Protein AF-A0A9D1HVP9-F1 (afdb_monomer)

Sequence (138 aa):
MEVKKRRNKMRQKGFTLLELLAVIVILAIVALITVPLIMNTIEDAKEGAYEESVRGAIATASMDAARSKFQYENYVVKDGGVYRDDTKIDMKGGISGTGIIVIRKEEGVKVSIQNGEICAYKDFKDEHVTYEKRTCPE

InterPro domains:
  IPR012902 Prokaryotic N-terminal methylation site [PF07963] (10-34)
  IPR012902 Prokaryotic N-terminal methylation site [PS00409] (13-33)
  IPR012902 Prokaryotic N-terminal methylation site [TIGR02532] (12-34)
  IPR045584 Pilin-like [SSF54523] (15-87)

Organism: NCBI:txid2840820

Secondary structure (DSSP, 8-state):
-------------PPPHHHHHHHHHHHHHHHHHHHHHHHHHHHHHHHHHHHHHHHHHHHHHHHHHHHH--SEEEEEEETTEEEETTEEPP-SS---SEEEEEEETTTEEEEEEEETTEEEEE-TT-SS-EEESSPPP-

Radius of gyration: 29.54 Å; Cα contacts (8 Å, |Δi|>4): 187; chains: 1; bounding box: 47×34×106 Å

Solvent-accessible surface area (backbone atoms only — not comparable to full-atom values): 7968 Å² total; per-resid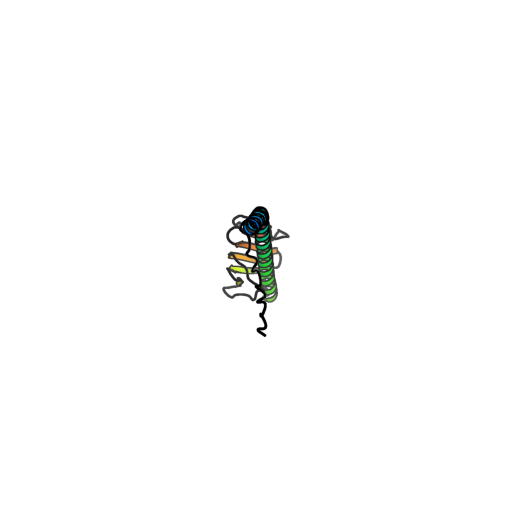ue (Å²): 139,86,85,82,80,82,79,83,76,81,79,81,81,75,87,54,72,65,62,56,50,55,51,53,54,54,52,50,59,51,50,68,60,47,52,63,54,50,53,51,54,49,49,57,51,51,52,53,51,50,54,50,25,51,51,40,49,51,49,38,52,51,58,52,45,67,70,69,72,56,61,65,48,69,32,42,36,37,70,61,38,42,24,47,94,88,42,75,52,87,55,85,74,57,34,75,33,41,36,42,39,39,42,29,77,88,55,43,55,30,38,36,36,35,44,95,54,39,12,39,36,24,49,51,87,47,95,59,76,44,77,42,86,42,82,61,81,134

Structure (mmCIF, N/CA/C/O backbone):
data_AF-A0A9D1HVP9-F1
#
_entry.id   AF-A0A9D1HVP9-F1
#
loop_
_atom_site.group_PDB
_atom_site.id
_atom_site.type_symbol
_atom_site.label_atom_id
_atom_site.label_alt_id
_atom_site.label_comp_id
_atom_site.label_asym_id
_atom_site.label_entity_id
_atom_site.label_seq_id
_atom_site.pdbx_PDB_ins_code
_atom_site.Cartn_x
_atom_site.Cartn_y
_atom_site.Cartn_z
_atom_site.occupancy
_atom_site.B_iso_or_equiv
_atom_site.auth_seq_id
_atom_site.auth_comp_id
_atom_site.auth_asym_id
_atom_site.auth_atom_id
_atom_site.pdbx_PDB_model_num
ATOM 1 N N . MET A 1 1 ? -11.348 -21.111 84.789 1.00 47.56 1 MET A N 1
ATOM 2 C CA . MET A 1 1 ? -11.237 -19.871 83.987 1.00 47.56 1 MET A CA 1
ATOM 3 C C . MET A 1 1 ? -11.250 -20.259 82.516 1.00 47.56 1 MET A C 1
ATOM 5 O O . MET A 1 1 ? -10.278 -20.841 82.058 1.00 47.56 1 MET A O 1
ATOM 9 N N . GLU A 1 2 ? -12.339 -20.000 81.791 1.00 54.09 2 GLU A N 1
ATOM 10 C CA . GLU A 1 2 ? -12.387 -20.205 80.335 1.00 54.09 2 GLU A CA 1
ATOM 11 C C . GLU A 1 2 ? -12.040 -18.904 79.606 1.00 54.09 2 GLU A C 1
ATOM 13 O O . GLU A 1 2 ? -12.699 -17.875 79.771 1.00 54.09 2 GLU A O 1
ATOM 18 N N . VAL A 1 3 ? -10.993 -18.950 78.783 1.00 67.81 3 VAL A N 1
ATOM 19 C CA . VAL A 1 3 ? -10.574 -17.828 77.939 1.00 67.81 3 VAL A CA 1
ATOM 20 C C . VAL A 1 3 ? -11.454 -17.800 76.687 1.00 67.81 3 VAL A C 1
ATOM 22 O O . VAL A 1 3 ? -11.304 -18.609 75.771 1.00 67.81 3 VAL A O 1
ATOM 25 N N . LYS A 1 4 ? -12.395 -16.851 76.633 1.00 65.56 4 LYS A N 1
ATOM 26 C CA . LYS A 1 4 ? -13.336 -16.676 75.516 1.00 65.56 4 LYS A CA 1
ATOM 27 C C . LYS A 1 4 ? -12.629 -16.017 74.317 1.00 65.56 4 LYS A C 1
ATOM 29 O O . LYS A 1 4 ? -12.483 -14.797 74.252 1.00 65.56 4 LYS A O 1
ATOM 34 N N . LYS A 1 5 ? -12.174 -16.829 73.355 1.00 71.38 5 LYS A N 1
ATOM 35 C CA . LYS A 1 5 ? -11.499 -16.389 72.117 1.00 71.38 5 LYS A CA 1
ATOM 36 C C . LYS A 1 5 ? -12.468 -15.605 71.215 1.00 71.38 5 LYS A C 1
ATOM 38 O O . LYS A 1 5 ? -13.392 -16.182 70.643 1.00 71.38 5 LYS A O 1
ATOM 43 N N . ARG A 1 6 ? -12.272 -14.287 71.064 1.00 69.06 6 ARG A N 1
ATOM 44 C CA . ARG A 1 6 ? -13.057 -13.458 70.127 1.00 69.06 6 ARG A CA 1
ATOM 45 C C . ARG A 1 6 ? -12.657 -13.790 68.683 1.00 69.06 6 ARG A C 1
ATOM 47 O O . ARG A 1 6 ? -11.543 -13.501 68.261 1.00 69.06 6 ARG A O 1
ATOM 54 N N . ARG A 1 7 ? -13.564 -14.402 67.916 1.00 69.31 7 ARG A N 1
ATOM 55 C CA . ARG A 1 7 ? -13.412 -14.595 66.463 1.00 69.31 7 ARG A CA 1
ATOM 56 C C . ARG A 1 7 ? -13.670 -13.256 65.768 1.00 69.31 7 ARG A C 1
ATOM 58 O O . ARG A 1 7 ? -14.804 -12.787 65.752 1.00 69.31 7 ARG A O 1
ATOM 65 N N . ASN A 1 8 ? -12.629 -12.646 65.203 1.00 67.69 8 ASN A N 1
ATOM 66 C CA . ASN A 1 8 ? -12.776 -11.448 64.383 1.00 67.69 8 ASN A CA 1
ATOM 67 C C . ASN A 1 8 ? -13.363 -11.861 63.022 1.00 67.69 8 ASN A C 1
ATOM 69 O O . ASN A 1 8 ? -12.684 -12.485 62.207 1.00 67.69 8 ASN A O 1
ATOM 73 N N . LYS A 1 9 ? -14.657 -11.610 62.806 1.00 69.19 9 LYS A N 1
ATOM 74 C CA . LYS A 1 9 ? -15.361 -11.960 61.566 1.00 69.19 9 LYS A CA 1
ATOM 75 C C . LYS A 1 9 ? -15.061 -10.871 60.534 1.00 69.19 9 LYS A C 1
ATOM 77 O O . LYS A 1 9 ? -15.624 -9.783 60.619 1.00 69.19 9 LYS A O 1
ATOM 82 N N . MET A 1 10 ? -14.157 -11.137 59.588 1.00 73.62 10 MET A N 1
ATOM 83 C CA . MET A 1 10 ? -13.918 -10.212 58.476 1.00 73.62 10 MET A CA 1
ATOM 84 C C . MET A 1 10 ? -15.214 -10.064 57.672 1.00 73.62 10 MET A C 1
ATOM 86 O O . MET A 1 10 ? -15.722 -11.039 57.117 1.00 73.62 10 MET A O 1
ATOM 90 N N . ARG A 1 11 ? -15.789 -8.857 57.654 1.00 74.19 11 ARG A N 1
ATOM 91 C CA . ARG A 1 11 ? -16.958 -8.545 56.825 1.00 74.19 11 ARG A CA 1
ATOM 92 C C . ARG A 1 11 ? -16.499 -8.525 55.372 1.00 74.19 11 ARG A C 1
ATOM 94 O O . ARG A 1 11 ? -15.772 -7.618 54.979 1.00 74.19 11 ARG A O 1
ATOM 101 N N . GLN A 1 12 ? -16.918 -9.510 54.588 1.00 74.62 12 GLN A N 1
ATOM 102 C CA . GLN A 1 12 ? -16.768 -9.443 53.140 1.00 74.62 12 GLN A CA 1
ATOM 103 C C . GLN A 1 12 ? -17.710 -8.349 52.626 1.00 74.62 12 GLN A C 1
ATOM 105 O O . GLN A 1 12 ? -18.923 -8.430 52.818 1.00 74.62 12 GLN A O 1
ATOM 110 N N . LYS A 1 13 ? -17.145 -7.280 52.060 1.00 78.19 13 LYS A N 1
ATOM 111 C CA . LYS A 1 13 ? -17.912 -6.268 51.332 1.00 78.19 13 LYS A CA 1
ATOM 112 C C . LYS A 1 13 ? -18.156 -6.825 49.929 1.00 78.19 13 LYS A C 1
ATOM 114 O O . LYS A 1 13 ? -17.195 -7.084 49.214 1.00 78.19 13 LYS A O 1
ATOM 119 N N . GLY A 1 14 ? -19.415 -7.078 49.587 1.00 77.56 14 GLY A N 1
ATOM 120 C CA . GLY A 1 14 ? -19.814 -7.437 48.226 1.00 77.56 14 GLY A CA 1
ATOM 121 C C . GLY A 1 14 ? -19.952 -6.189 47.356 1.00 77.56 14 GLY A C 1
ATOM 122 O O . GLY A 1 14 ? -20.261 -5.117 47.874 1.00 77.56 14 GLY A O 1
ATOM 123 N N . PHE A 1 15 ? -19.726 -6.346 46.052 1.00 81.94 15 PHE A N 1
ATOM 124 C CA . PHE A 1 15 ? -20.031 -5.326 45.046 1.00 81.94 15 PHE A CA 1
ATOM 125 C C . PHE A 1 15 ? -21.544 -5.089 44.988 1.00 81.94 15 PHE A C 1
ATOM 127 O O . PHE A 1 15 ? -22.321 -6.046 45.046 1.00 81.94 15 PHE A O 1
ATOM 134 N N . THR A 1 16 ? -21.973 -3.835 44.869 1.00 90.81 16 THR A N 1
ATOM 135 C CA . THR A 1 16 ? -23.395 -3.514 44.683 1.00 90.81 16 THR A CA 1
ATOM 136 C C . THR A 1 16 ? -23.756 -3.483 43.196 1.00 90.81 16 THR A C 1
ATOM 138 O O . THR A 1 16 ? -22.937 -3.132 42.347 1.00 90.81 16 THR A O 1
ATOM 141 N N . LEU A 1 17 ? -25.003 -3.826 42.855 1.00 90.31 17 LEU A N 1
ATOM 142 C CA . LEU A 1 17 ? -25.484 -3.748 41.467 1.00 90.31 17 LEU A CA 1
ATOM 143 C C . LEU A 1 17 ? -25.440 -2.315 40.919 1.00 90.31 17 LEU A C 1
ATOM 145 O O . LEU A 1 17 ? -25.211 -2.121 39.730 1.00 90.31 17 LEU A O 1
ATOM 149 N N . LEU A 1 18 ? -25.626 -1.318 41.788 1.00 91.00 18 LEU A N 1
ATOM 150 C CA . LEU A 1 18 ? -25.573 0.095 41.421 1.00 91.00 18 LEU A CA 1
ATOM 151 C C . LEU A 1 18 ? -24.170 0.511 40.960 1.00 91.00 18 LEU A C 1
ATOM 153 O O . LEU A 1 18 ? -24.042 1.211 39.960 1.00 91.00 18 LEU A O 1
ATOM 157 N N . GLU A 1 19 ? -23.126 0.057 41.657 1.00 90.19 19 GLU A N 1
ATOM 158 C CA . GLU A 1 19 ? -21.738 0.320 41.262 1.00 90.19 19 GLU A CA 1
ATOM 159 C C . GLU A 1 19 ? -21.423 -0.313 39.905 1.00 90.19 19 GLU A C 1
ATOM 161 O O . GLU A 1 19 ? -20.824 0.335 39.051 1.00 90.19 19 GLU A O 1
ATOM 166 N N . LEU A 1 20 ? -21.886 -1.544 39.666 1.00 91.62 20 LEU A N 1
ATOM 167 C CA . LEU A 1 20 ? -21.708 -2.203 38.371 1.00 91.62 20 LEU A CA 1
ATOM 168 C C . LEU A 1 20 ? -22.453 -1.458 37.250 1.00 91.62 20 LEU A C 1
ATOM 170 O O . LEU A 1 20 ? -21.902 -1.256 36.168 1.00 91.62 20 LEU A O 1
ATOM 174 N N . LEU A 1 21 ? -23.684 -1.015 37.522 1.00 94.19 21 LEU A N 1
ATOM 175 C CA . LEU A 1 21 ? -24.521 -0.286 36.570 1.00 94.19 21 LEU A CA 1
ATOM 176 C C . LEU A 1 21 ? -23.899 1.060 36.174 1.00 94.19 21 LEU A C 1
ATOM 178 O O . LEU A 1 21 ? -23.850 1.396 34.993 1.00 94.19 21 LEU A O 1
ATOM 182 N N . ALA A 1 22 ? -23.396 1.823 37.146 1.00 94.06 22 ALA A N 1
ATOM 183 C CA . ALA A 1 22 ? -22.758 3.108 36.877 1.00 94.06 22 ALA A CA 1
ATOM 184 C C . ALA A 1 22 ? -21.536 2.952 35.955 1.00 94.06 22 ALA A C 1
ATOM 186 O O . ALA A 1 22 ? -21.359 3.734 35.021 1.00 94.06 22 ALA A O 1
ATOM 187 N N . VAL A 1 23 ? -20.729 1.906 36.164 1.00 95.06 23 VAL A N 1
ATOM 188 C CA . VAL A 1 23 ? -19.543 1.632 35.339 1.00 95.06 23 VAL A CA 1
ATOM 189 C C . VAL A 1 23 ? -19.926 1.308 33.895 1.00 95.06 23 VAL A C 1
ATOM 191 O O . VAL A 1 23 ? -19.346 1.883 32.975 1.00 95.06 23 VAL A O 1
ATOM 194 N N . ILE A 1 24 ? -20.915 0.437 33.667 1.00 96.06 24 ILE A N 1
ATOM 195 C CA . ILE A 1 24 ? -21.303 0.071 32.294 1.00 96.06 24 ILE A CA 1
ATOM 196 C C . ILE A 1 24 ? -21.915 1.246 31.526 1.00 96.06 24 ILE A C 1
ATOM 198 O O . ILE A 1 24 ? -21.674 1.366 30.329 1.00 96.06 24 ILE A O 1
ATOM 202 N N . VAL A 1 25 ? -22.645 2.144 32.199 1.00 96.19 25 VAL A N 1
ATOM 203 C CA . VAL A 1 25 ? -23.195 3.357 31.570 1.00 96.19 25 VAL A CA 1
ATOM 204 C C . VAL A 1 25 ? -22.070 4.279 31.106 1.00 96.19 25 VAL A C 1
ATOM 206 O O . VAL A 1 25 ? -22.093 4.751 29.971 1.00 96.19 25 VAL A O 1
ATOM 209 N N . ILE A 1 26 ? -21.054 4.496 31.947 1.00 96.69 26 ILE A N 1
ATOM 210 C CA . ILE A 1 26 ? -19.896 5.320 31.581 1.00 96.69 26 ILE A CA 1
ATOM 211 C C . ILE A 1 26 ? -19.140 4.687 30.403 1.00 96.69 26 ILE A C 1
ATOM 213 O O . ILE A 1 26 ? -18.839 5.378 29.430 1.00 96.69 26 ILE A O 1
ATOM 217 N N . LEU A 1 27 ? -18.880 3.375 30.448 1.00 97.00 27 LEU A N 1
ATOM 218 C CA . LEU A 1 27 ? -18.203 2.664 29.357 1.00 97.00 27 LEU A CA 1
ATOM 219 C C . LEU A 1 27 ? -18.998 2.716 28.047 1.00 97.00 27 LEU A C 1
ATOM 221 O O . LEU A 1 27 ? -18.395 2.889 26.991 1.00 97.00 27 LEU A O 1
ATOM 225 N N . ALA A 1 28 ? -20.329 2.618 28.104 1.00 97.00 28 ALA A N 1
ATOM 226 C CA . ALA A 1 28 ? -21.185 2.712 26.925 1.00 97.00 28 ALA A CA 1
ATOM 227 C C . ALA A 1 28 ? -21.100 4.094 26.258 1.00 97.00 28 ALA A C 1
ATOM 229 O O . ALA A 1 28 ? -20.978 4.176 25.038 1.00 97.00 28 ALA A O 1
ATOM 230 N N . ILE A 1 29 ? -21.106 5.175 27.046 1.00 96.88 29 ILE A N 1
ATOM 231 C CA . ILE A 1 29 ? -20.978 6.546 26.525 1.00 96.88 29 ILE A CA 1
ATOM 232 C C . ILE A 1 29 ? -19.604 6.757 25.879 1.00 96.88 29 ILE A C 1
ATOM 234 O O . ILE A 1 29 ? -19.520 7.311 24.784 1.00 96.88 29 ILE A O 1
ATOM 238 N N . VAL A 1 30 ? -18.528 6.289 26.524 1.00 97.12 30 VAL A N 1
ATOM 239 C CA . VAL A 1 30 ? -17.172 6.379 25.959 1.00 97.12 30 VAL A CA 1
ATOM 240 C C . VAL A 1 30 ? -17.082 5.582 24.656 1.00 97.12 30 VAL A C 1
ATOM 242 O O . VAL A 1 30 ? -16.623 6.122 23.653 1.00 97.12 30 VAL A O 1
ATOM 245 N N . ALA A 1 31 ? -17.570 4.338 24.640 1.00 95.56 31 ALA A N 1
ATOM 246 C CA . ALA A 1 31 ? -17.548 3.474 23.460 1.00 95.56 31 ALA A CA 1
ATOM 247 C C . ALA A 1 31 ? -18.313 4.069 22.265 1.00 95.56 31 ALA A C 1
ATOM 249 O O . ALA A 1 31 ? -17.859 3.957 21.129 1.00 95.56 31 ALA A O 1
ATOM 250 N N . LEU A 1 32 ? -19.444 4.738 22.516 1.00 95.69 32 LEU A N 1
ATOM 251 C CA . LEU A 1 32 ? -20.250 5.383 21.475 1.00 95.69 32 LEU A CA 1
ATOM 252 C C . LEU A 1 32 ? -19.439 6.410 20.663 1.00 95.69 32 LEU A C 1
ATOM 254 O O . LEU A 1 32 ? -19.588 6.487 19.447 1.00 95.69 32 LEU A O 1
ATOM 258 N N . ILE A 1 33 ? -18.583 7.190 21.328 1.00 94.94 33 ILE A N 1
ATOM 259 C CA . ILE A 1 33 ? -17.778 8.241 20.688 1.00 94.94 33 ILE A CA 1
ATOM 260 C C . ILE A 1 33 ? -16.480 7.663 20.113 1.00 94.94 33 ILE A C 1
ATOM 262 O O . ILE A 1 33 ? -16.051 8.063 19.032 1.00 94.94 33 ILE A O 1
ATOM 266 N N . THR A 1 34 ? -15.839 6.721 20.812 1.00 96.06 34 THR A N 1
ATOM 267 C CA . THR A 1 34 ? -14.515 6.216 20.418 1.00 96.06 34 THR A CA 1
ATOM 268 C C . THR A 1 34 ? -14.551 5.311 19.192 1.00 96.06 34 THR A C 1
ATOM 270 O O . THR A 1 34 ? -13.629 5.372 18.385 1.00 96.06 34 THR A O 1
ATOM 273 N N . VAL A 1 35 ? -15.598 4.502 19.008 1.00 94.62 35 VAL A N 1
ATOM 274 C CA . VAL A 1 35 ? -15.695 3.566 17.876 1.00 94.62 35 VAL A CA 1
ATOM 275 C C . VAL A 1 35 ? -15.593 4.258 16.505 1.00 94.62 35 VAL A C 1
ATOM 277 O O . VAL A 1 35 ? -14.709 3.868 15.742 1.00 94.62 35 VAL A O 1
ATOM 280 N N . PRO A 1 36 ? -16.409 5.278 16.157 1.00 92.81 36 PRO A N 1
ATOM 281 C CA . PRO A 1 36 ? -16.306 5.919 14.841 1.00 92.81 36 PRO A CA 1
ATOM 282 C C . PRO A 1 36 ? -14.956 6.618 14.623 1.00 92.81 36 PRO A C 1
ATOM 284 O O . PRO A 1 36 ? -14.412 6.562 13.524 1.00 92.81 36 PRO A O 1
ATOM 287 N N . LEU A 1 37 ? -14.377 7.219 15.669 1.00 94.12 37 LEU A N 1
ATOM 288 C CA . LEU A 1 37 ? -13.052 7.846 15.597 1.00 94.12 37 LEU A CA 1
ATOM 289 C C . LEU A 1 37 ? -11.966 6.823 15.253 1.00 94.12 37 LEU A C 1
ATOM 291 O O . LEU A 1 37 ? -11.169 7.049 14.347 1.00 94.12 37 LEU A O 1
ATOM 295 N N . ILE A 1 38 ? -11.961 5.682 15.947 1.00 93.12 38 ILE A N 1
ATOM 296 C CA . ILE A 1 38 ? -10.990 4.610 15.709 1.00 93.12 38 ILE A CA 1
ATOM 297 C C . ILE A 1 38 ? -11.126 4.072 14.279 1.00 93.12 38 ILE A C 1
ATOM 299 O O . ILE A 1 38 ? -10.111 3.859 13.620 1.00 93.12 38 ILE A O 1
ATOM 303 N N . MET A 1 39 ? -12.351 3.904 13.771 1.00 93.00 39 MET A N 1
ATOM 304 C CA . MET A 1 39 ? -12.574 3.420 12.403 1.00 93.00 39 MET A CA 1
ATOM 305 C C . MET A 1 39 ? -11.942 4.339 11.352 1.00 93.00 39 MET A C 1
ATOM 307 O O . MET A 1 39 ? -11.203 3.838 10.507 1.00 93.00 39 MET A O 1
ATOM 311 N N . ASN A 1 40 ? -12.135 5.658 11.460 1.00 90.44 40 ASN A N 1
ATOM 312 C CA . ASN A 1 40 ? -11.514 6.615 10.538 1.00 90.44 40 ASN A CA 1
ATOM 313 C C . ASN A 1 40 ? -9.982 6.546 10.613 1.00 90.44 40 ASN A C 1
ATOM 315 O O . ASN A 1 40 ? -9.321 6.418 9.591 1.00 90.44 40 ASN A O 1
ATOM 319 N N . THR A 1 41 ? -9.410 6.516 11.824 1.00 93.38 41 THR A N 1
ATOM 320 C CA . THR A 1 41 ? -7.944 6.427 11.969 1.00 93.38 41 THR A CA 1
ATOM 321 C C . THR A 1 41 ? -7.353 5.129 11.420 1.00 93.38 41 THR A C 1
ATOM 323 O O . THR A 1 41 ? -6.211 5.112 10.967 1.00 93.38 41 THR A O 1
ATOM 326 N N . ILE A 1 42 ? -8.107 4.026 11.465 1.00 92.19 42 ILE A N 1
ATOM 327 C CA . ILE A 1 42 ? -7.687 2.751 10.876 1.00 92.19 42 ILE A CA 1
ATOM 328 C C . ILE A 1 42 ? -7.707 2.846 9.351 1.00 92.19 42 ILE A C 1
ATOM 330 O O . ILE A 1 42 ? -6.831 2.272 8.710 1.00 92.19 42 ILE A O 1
ATOM 334 N N . GLU A 1 43 ? -8.699 3.521 8.772 1.00 90.62 43 GLU A N 1
ATOM 335 C CA . GLU A 1 43 ? -8.779 3.730 7.327 1.00 90.62 43 GLU A CA 1
ATOM 336 C C . GLU A 1 43 ? -7.607 4.587 6.837 1.00 90.62 43 GLU A C 1
ATOM 338 O O . GLU A 1 43 ? -6.851 4.117 5.990 1.00 90.62 43 GLU A O 1
ATOM 343 N N . ASP A 1 44 ? -7.343 5.727 7.481 1.00 91.44 44 ASP A N 1
ATOM 344 C CA . ASP A 1 44 ? -6.185 6.584 7.178 1.00 91.44 44 ASP A CA 1
ATOM 345 C C . ASP A 1 44 ? -4.856 5.813 7.293 1.00 91.44 44 ASP A C 1
ATOM 347 O O . ASP A 1 44 ? -3.966 5.922 6.448 1.00 91.44 44 ASP A O 1
ATOM 351 N N . ALA A 1 45 ? -4.713 4.982 8.333 1.00 92.69 45 ALA A N 1
ATOM 352 C CA . ALA A 1 45 ? -3.522 4.157 8.524 1.00 92.69 45 ALA A CA 1
ATOM 353 C C . ALA A 1 45 ? -3.372 3.079 7.440 1.00 92.69 45 ALA A C 1
ATOM 355 O O . ALA A 1 45 ? -2.250 2.766 7.038 1.00 92.69 45 ALA A O 1
ATOM 356 N N . LYS A 1 46 ? -4.481 2.498 6.965 1.00 91.12 46 LYS A N 1
ATOM 357 C CA . LYS A 1 46 ? -4.473 1.527 5.862 1.00 91.12 46 LYS A CA 1
ATOM 358 C C . 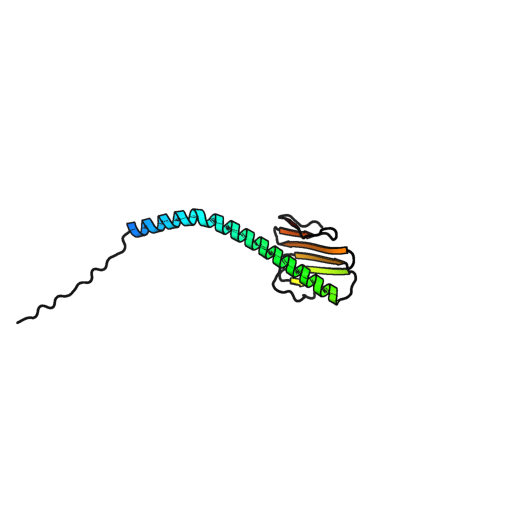LYS A 1 46 ? -4.114 2.191 4.539 1.00 91.12 46 LYS A C 1
ATOM 360 O O . LYS A 1 46 ? -3.314 1.621 3.801 1.00 91.12 46 LYS A O 1
ATOM 365 N N . GLU A 1 47 ? -4.672 3.366 4.258 1.00 91.62 47 GLU A N 1
ATOM 366 C CA . GLU A 1 47 ? -4.340 4.146 3.065 1.00 91.62 47 GLU A CA 1
ATOM 367 C C . GLU A 1 47 ? -2.855 4.525 3.077 1.00 91.62 47 GLU A C 1
ATOM 369 O O . GLU A 1 47 ? -2.128 4.156 2.157 1.00 91.62 47 GLU A O 1
ATOM 374 N N . GLY A 1 48 ? -2.354 5.106 4.172 1.00 93.56 48 GLY A N 1
ATOM 375 C CA . GLY A 1 48 ? -0.936 5.450 4.308 1.00 93.56 48 GLY A CA 1
ATOM 376 C C . GLY A 1 48 ? 0.007 4.241 4.225 1.00 93.56 48 GLY A C 1
ATOM 377 O O . GLY A 1 48 ? 1.074 4.323 3.614 1.00 93.56 48 GLY A O 1
ATOM 378 N N . ALA A 1 49 ? -0.383 3.090 4.783 1.00 93.44 49 ALA A N 1
ATOM 379 C CA . ALA A 1 49 ? 0.386 1.854 4.635 1.00 93.44 49 ALA A CA 1
ATOM 380 C C . ALA A 1 49 ? 0.426 1.373 3.177 1.00 93.44 49 ALA A C 1
ATOM 382 O O . ALA A 1 49 ? 1.466 0.899 2.718 1.00 93.44 49 ALA A O 1
ATOM 383 N N . TYR A 1 50 ? -0.680 1.508 2.440 1.00 94.50 50 TYR A N 1
ATOM 384 C CA . TYR A 1 50 ? -0.727 1.167 1.022 1.00 94.50 50 TYR A CA 1
ATOM 385 C C . TYR A 1 50 ? 0.142 2.105 0.177 1.00 94.50 50 TYR A C 1
ATOM 387 O O . TYR A 1 50 ? 0.897 1.624 -0.671 1.00 94.50 50 TYR A O 1
ATOM 395 N N . GLU A 1 51 ? 0.111 3.414 0.442 1.00 95.00 51 GLU A N 1
ATOM 396 C CA . GLU A 1 51 ? 0.999 4.377 -0.219 1.00 95.00 51 GLU A CA 1
ATOM 397 C C . GLU A 1 51 ? 2.477 4.022 -0.012 1.00 95.00 51 GLU A C 1
ATOM 399 O O . GLU A 1 51 ? 3.265 4.026 -0.961 1.00 95.00 51 GLU A O 1
ATOM 404 N N . GLU A 1 52 ? 2.861 3.661 1.214 1.00 95.31 52 GLU A N 1
ATOM 405 C CA . GLU A 1 52 ? 4.236 3.267 1.526 1.00 95.31 52 GLU A CA 1
ATOM 406 C C . GLU A 1 52 ? 4.623 1.946 0.842 1.00 95.31 52 GLU A C 1
ATOM 408 O O . GLU A 1 52 ? 5.720 1.829 0.291 1.00 95.31 52 GLU A O 1
ATOM 413 N N . SER A 1 53 ? 3.712 0.970 0.781 1.00 95.88 53 SER A N 1
ATOM 414 C CA . SER A 1 53 ? 3.913 -0.264 0.011 1.00 95.88 53 SER A CA 1
ATOM 415 C C . SER A 1 53 ? 4.129 0.010 -1.482 1.00 95.88 53 SER A C 1
ATOM 417 O O . SER A 1 53 ? 5.020 -0.589 -2.088 1.00 95.88 53 SER A O 1
ATOM 419 N N . VAL A 1 54 ? 3.356 0.925 -2.081 1.00 96.62 54 VAL A N 1
ATOM 420 C CA . VAL A 1 54 ? 3.518 1.342 -3.485 1.00 96.62 54 VAL A CA 1
ATOM 421 C C . VAL A 1 54 ? 4.865 2.030 -3.699 1.00 96.62 54 VAL A C 1
ATOM 423 O O . VAL A 1 54 ? 5.582 1.695 -4.644 1.00 96.62 54 VAL A O 1
ATOM 426 N N . ARG A 1 55 ? 5.266 2.937 -2.800 1.00 95.75 55 ARG A N 1
ATOM 427 C CA . ARG A 1 55 ? 6.597 3.568 -2.838 1.00 95.75 55 ARG A CA 1
ATOM 428 C C . ARG A 1 55 ? 7.716 2.535 -2.756 1.00 95.75 55 ARG A C 1
ATOM 430 O O . ARG A 1 55 ? 8.665 2.609 -3.536 1.00 95.75 55 ARG A O 1
ATOM 437 N N . GLY A 1 56 ? 7.583 1.549 -1.871 1.00 96.62 56 GLY A N 1
ATOM 438 C CA . GLY A 1 56 ? 8.512 0.427 -1.756 1.00 96.62 56 GLY A CA 1
ATOM 439 C C . GLY A 1 56 ? 8.615 -0.382 -3.051 1.00 96.62 56 GLY A C 1
ATOM 440 O O . GLY A 1 56 ? 9.721 -0.658 -3.515 1.00 96.62 56 GLY A O 1
ATOM 441 N N . ALA A 1 57 ? 7.481 -0.689 -3.685 1.00 97.19 57 ALA A N 1
ATOM 442 C CA . ALA A 1 57 ? 7.444 -1.400 -4.962 1.00 97.19 57 ALA A CA 1
ATOM 443 C C . ALA A 1 57 ? 8.140 -0.619 -6.091 1.00 97.19 57 ALA A C 1
ATOM 445 O O . ALA A 1 57 ? 8.961 -1.183 -6.817 1.00 97.19 57 ALA A O 1
ATOM 446 N N . ILE A 1 58 ? 7.874 0.688 -6.203 1.00 95.88 58 ILE A N 1
ATOM 447 C CA . ILE A 1 58 ? 8.527 1.576 -7.177 1.00 95.88 58 ILE A CA 1
ATOM 448 C C . ILE A 1 58 ? 10.033 1.643 -6.925 1.00 95.88 58 ILE A C 1
ATOM 450 O O . ILE A 1 58 ? 10.816 1.552 -7.873 1.00 95.88 58 ILE A O 1
ATOM 454 N N . ALA A 1 59 ? 10.453 1.780 -5.666 1.00 95.62 59 ALA A N 1
ATOM 455 C CA . ALA A 1 59 ? 11.864 1.821 -5.301 1.00 95.62 59 ALA A CA 1
ATOM 456 C C . ALA A 1 59 ? 12.572 0.511 -5.671 1.00 95.62 59 ALA A C 1
ATOM 458 O O . ALA A 1 59 ? 13.630 0.549 -6.299 1.00 95.62 59 ALA A O 1
ATOM 459 N N . THR A 1 60 ? 11.969 -0.640 -5.362 1.00 96.12 60 THR A N 1
ATOM 460 C CA . THR A 1 60 ? 12.502 -1.955 -5.738 1.00 96.12 60 THR A CA 1
ATOM 461 C C . THR A 1 60 ? 12.635 -2.100 -7.252 1.00 96.12 60 THR A C 1
ATOM 463 O O . THR A 1 60 ? 13.720 -2.440 -7.727 1.00 96.12 60 THR A O 1
ATOM 466 N N . ALA A 1 61 ? 11.585 -1.779 -8.013 1.00 95.62 61 ALA A N 1
ATOM 467 C CA . ALA A 1 61 ? 11.623 -1.808 -9.475 1.00 95.62 61 ALA A CA 1
ATOM 468 C C . ALA A 1 61 ? 12.711 -0.873 -10.036 1.00 95.62 61 ALA A C 1
ATOM 470 O O . ALA A 1 61 ? 13.499 -1.263 -10.892 1.00 95.62 61 ALA A O 1
ATOM 471 N N . SER A 1 62 ? 12.819 0.347 -9.503 1.00 93.62 62 SER A N 1
ATOM 472 C CA . SER A 1 62 ? 13.798 1.346 -9.955 1.00 93.62 62 SER A CA 1
ATOM 473 C C . SER A 1 62 ? 15.238 0.929 -9.672 1.00 93.62 62 SER A C 1
ATOM 475 O O . SER A 1 62 ? 16.114 1.090 -10.522 1.00 93.62 62 SER A O 1
ATOM 477 N N . MET A 1 63 ? 15.498 0.365 -8.491 1.00 93.00 63 MET A N 1
ATOM 478 C CA . MET A 1 63 ? 16.821 -0.145 -8.132 1.00 93.00 63 MET A CA 1
ATOM 479 C C . MET A 1 63 ? 17.231 -1.326 -9.010 1.00 93.00 63 MET A C 1
ATOM 481 O O . MET A 1 63 ? 18.398 -1.441 -9.388 1.00 93.00 63 MET A O 1
ATOM 485 N N . ASP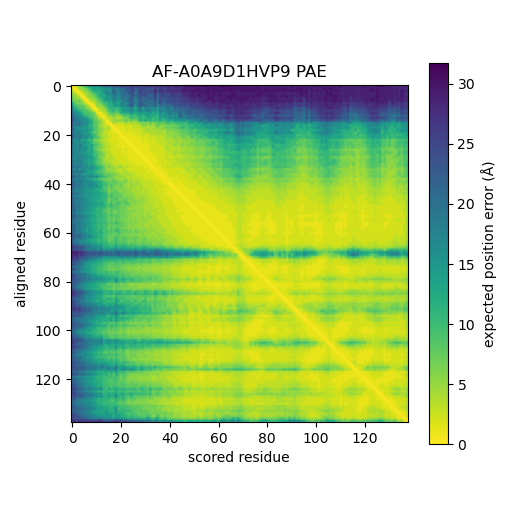 A 1 64 ? 16.288 -2.203 -9.330 1.00 94.00 64 ASP A N 1
ATOM 486 C CA . ASP A 1 64 ? 16.533 -3.358 -10.179 1.00 94.00 64 ASP A CA 1
ATOM 487 C C . ASP A 1 64 ? 16.714 -2.970 -11.662 1.00 94.00 64 ASP A C 1
ATOM 489 O O . ASP A 1 64 ? 17.619 -3.489 -12.323 1.00 94.00 64 ASP A O 1
ATOM 493 N N . ALA A 1 65 ? 15.966 -1.984 -12.166 1.00 92.88 65 ALA A N 1
ATOM 494 C CA . ALA A 1 65 ? 16.150 -1.421 -13.509 1.00 92.88 65 ALA A CA 1
ATOM 495 C C . ALA A 1 65 ? 17.505 -0.706 -13.652 1.00 92.88 65 ALA A C 1
ATOM 497 O O . ALA A 1 65 ? 18.198 -0.830 -14.663 1.00 92.88 65 ALA A O 1
ATOM 498 N N . ALA A 1 66 ? 17.945 0.005 -12.609 1.00 90.38 66 ALA A N 1
ATOM 499 C CA . ALA A 1 66 ? 19.253 0.657 -12.605 1.00 90.38 66 ALA A CA 1
ATOM 500 C C . ALA A 1 66 ? 20.417 -0.348 -12.728 1.00 90.38 66 ALA A C 1
ATOM 502 O O . ALA A 1 66 ? 21.467 -0.019 -13.285 1.00 90.38 66 ALA A O 1
ATOM 503 N N . ARG A 1 67 ? 20.241 -1.584 -12.237 1.00 88.94 67 ARG A N 1
ATOM 504 C CA . ARG A 1 67 ? 21.251 -2.655 -12.326 1.00 88.94 67 ARG A CA 1
ATOM 505 C C . ARG A 1 67 ? 21.308 -3.299 -13.705 1.00 88.94 67 ARG A C 1
ATOM 507 O O . ARG A 1 67 ? 22.387 -3.703 -14.136 1.00 88.94 67 ARG A O 1
ATOM 514 N N . SER A 1 68 ? 20.171 -3.398 -14.383 1.00 83.38 68 SER A N 1
ATOM 515 C CA . SER A 1 68 ? 20.042 -4.157 -15.624 1.00 83.38 68 SER A CA 1
ATOM 516 C C . SER A 1 68 ? 20.530 -3.396 -16.868 1.00 83.38 68 SER A C 1
ATOM 518 O O . SER A 1 68 ? 20.773 -4.008 -17.903 1.00 83.38 68 SER A O 1
ATOM 520 N N . LYS A 1 69 ? 20.779 -2.078 -16.759 1.00 78.19 69 LYS A N 1
ATOM 521 C CA . LYS A 1 69 ? 21.253 -1.178 -17.838 1.00 78.19 69 LYS A CA 1
ATOM 522 C C . LYS A 1 69 ? 20.318 -1.086 -19.056 1.00 78.19 69 LYS A C 1
ATOM 524 O O . LYS A 1 69 ? 20.715 -0.505 -20.071 1.00 78.19 69 LYS A O 1
ATOM 529 N N . PHE A 1 70 ? 19.099 -1.613 -18.973 1.00 78.44 70 PHE A N 1
ATOM 530 C CA . PHE A 1 70 ? 18.124 -1.512 -20.052 1.00 78.44 70 PHE A CA 1
ATOM 531 C C . PHE A 1 70 ? 17.514 -0.110 -20.134 1.00 78.44 70 PHE A C 1
ATOM 533 O O . PHE A 1 70 ? 17.472 0.653 -19.170 1.00 78.44 70 PHE A O 1
ATOM 540 N N . GLN A 1 71 ? 17.066 0.238 -21.339 1.00 85.88 71 GLN A N 1
ATOM 541 C CA . GLN A 1 71 ? 16.381 1.502 -21.625 1.00 85.88 71 GLN A CA 1
ATOM 542 C C . GLN A 1 71 ? 14.900 1.457 -21.223 1.00 85.88 71 GLN A C 1
ATOM 544 O O . GLN A 1 71 ? 14.291 2.500 -20.991 1.00 85.88 71 GLN A O 1
ATOM 549 N N . TYR A 1 72 ? 14.343 0.247 -21.155 1.00 91.19 72 TYR A N 1
ATOM 550 C CA . TYR A 1 72 ? 12.945 -0.045 -20.888 1.00 91.19 72 TYR A CA 1
ATOM 551 C C . TYR A 1 72 ? 12.853 -1.319 -20.049 1.00 91.19 72 TYR A C 1
ATOM 553 O O . TYR A 1 72 ? 13.461 -2.327 -20.405 1.00 91.19 72 TYR A O 1
ATOM 561 N N . GLU A 1 73 ? 12.078 -1.268 -18.972 1.00 94.25 73 GLU A N 1
ATOM 562 C CA . GLU A 1 73 ? 11.780 -2.403 -18.101 1.00 94.25 73 GLU A CA 1
ATOM 563 C C . GLU A 1 73 ? 10.292 -2.400 -17.748 1.00 94.25 73 GLU A C 1
ATOM 565 O O . GLU A 1 73 ? 9.692 -1.338 -17.540 1.00 94.25 73 GLU A O 1
ATOM 570 N N . ASN A 1 74 ? 9.711 -3.596 -17.661 1.00 95.38 74 ASN A N 1
ATOM 571 C CA . ASN A 1 74 ? 8.332 -3.798 -17.241 1.00 95.38 74 ASN A CA 1
ATOM 572 C C . ASN A 1 74 ? 8.294 -4.743 -16.042 1.00 95.38 74 ASN A C 1
ATOM 574 O O . ASN A 1 74 ? 8.840 -5.845 -16.082 1.00 95.38 74 ASN A O 1
ATOM 578 N N . TYR A 1 75 ? 7.613 -4.306 -14.996 1.00 96.62 75 TYR A N 1
ATOM 579 C CA . TYR A 1 75 ? 7.468 -5.027 -13.749 1.00 96.62 75 TYR A CA 1
ATOM 580 C C . TYR A 1 75 ? 6.002 -5.290 -13.477 1.00 96.62 75 TYR A C 1
ATOM 582 O O . TYR A 1 75 ? 5.168 -4.395 -13.596 1.00 96.62 75 TYR A O 1
ATOM 590 N N . VAL A 1 76 ? 5.700 -6.507 -13.043 1.00 97.25 76 VAL A N 1
ATOM 591 C CA . VAL A 1 76 ? 4.355 -6.889 -12.624 1.00 97.25 76 VAL A CA 1
ATOM 592 C C . VAL A 1 76 ? 4.292 -6.857 -11.106 1.00 97.25 76 VAL A C 1
ATOM 594 O O . VAL A 1 76 ? 5.119 -7.460 -10.422 1.00 97.25 76 VAL A O 1
ATOM 597 N N . VAL A 1 77 ? 3.291 -6.170 -10.574 1.00 96.94 77 VAL A N 1
ATOM 598 C CA . VAL A 1 77 ? 2.944 -6.196 -9.155 1.00 96.94 77 VAL A CA 1
ATOM 599 C C . VAL A 1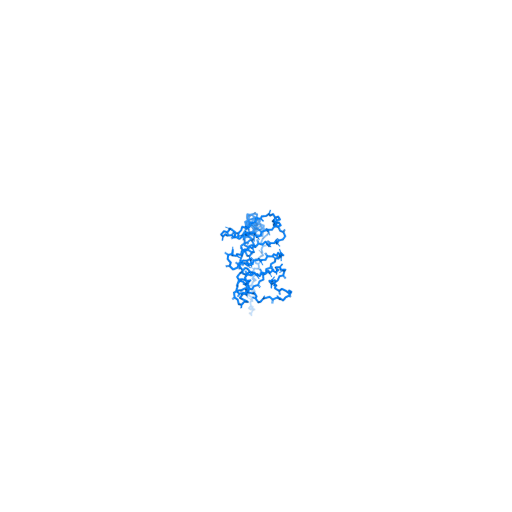 77 ? 1.860 -7.245 -8.958 1.00 96.94 77 VAL A C 1
ATOM 601 O O . VAL A 1 77 ? 0.859 -7.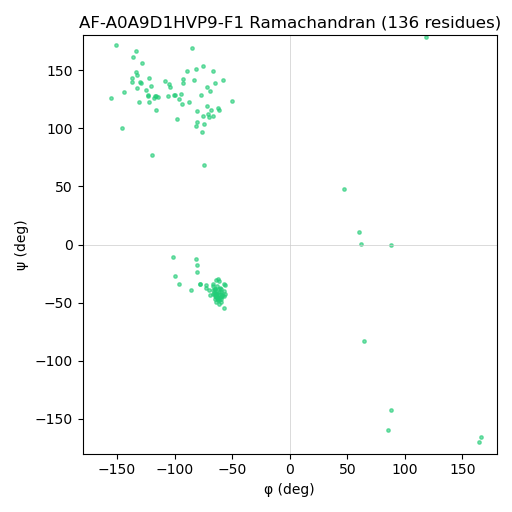257 -9.677 1.00 96.94 77 VAL A O 1
ATOM 604 N N . LYS A 1 78 ? 2.075 -8.139 -7.996 1.00 95.69 78 LYS A N 1
ATOM 605 C CA . LYS A 1 78 ? 1.085 -9.109 -7.516 1.00 95.69 78 LYS A CA 1
ATOM 606 C C . LYS A 1 78 ? 1.105 -9.085 -5.993 1.00 95.69 78 LYS A C 1
ATOM 608 O O . LYS A 1 78 ? 2.074 -8.609 -5.394 1.00 95.69 78 LYS A O 1
ATOM 613 N N . ASP A 1 79 ? 0.094 -9.681 -5.371 1.00 94.06 79 ASP A N 1
ATOM 614 C CA . ASP A 1 79 ? 0.066 -9.817 -3.919 1.00 94.06 79 ASP A CA 1
ATOM 615 C C . ASP A 1 79 ? 1.380 -10.412 -3.392 1.00 94.06 79 ASP A C 1
ATOM 617 O O . ASP A 1 79 ? 1.858 -11.471 -3.813 1.00 94.06 79 ASP A O 1
ATOM 621 N N . GLY A 1 80 ? 2.001 -9.671 -2.480 1.00 91.31 80 GLY A N 1
ATOM 622 C CA . GLY A 1 80 ? 3.247 -10.034 -1.828 1.00 91.31 80 GLY A CA 1
ATOM 623 C C . GLY A 1 80 ? 4.534 -9.611 -2.541 1.00 91.31 80 GLY A C 1
ATOM 624 O O . GLY A 1 80 ? 5.600 -9.900 -1.988 1.00 91.31 80 GLY A O 1
ATOM 625 N N . GLY A 1 81 ? 4.509 -8.948 -3.708 1.00 95.12 81 GLY A N 1
ATOM 626 C CA . GLY A 1 81 ? 5.730 -8.334 -4.254 1.00 95.12 81 GLY A CA 1
ATOM 627 C C . GLY A 1 81 ? 5.735 -7.914 -5.727 1.00 95.12 81 GLY A C 1
ATOM 628 O O . GLY A 1 81 ? 4.720 -7.903 -6.419 1.00 95.12 81 GLY A O 1
ATOM 629 N N . VAL A 1 82 ? 6.940 -7.575 -6.191 1.00 97.31 82 VAL A N 1
ATOM 630 C CA . VAL A 1 82 ? 7.239 -7.110 -7.553 1.00 97.31 82 VAL A CA 1
ATOM 631 C C . VAL A 1 82 ? 7.997 -8.194 -8.316 1.00 97.31 82 VAL A C 1
ATOM 633 O O . VAL A 1 82 ? 8.864 -8.863 -7.750 1.00 97.31 82 V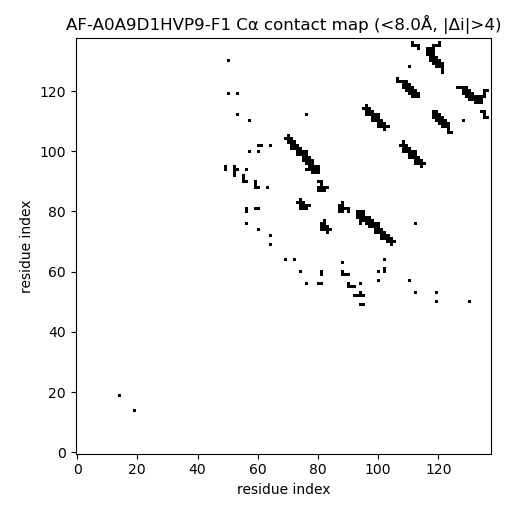AL A O 1
ATOM 636 N N . TYR A 1 83 ? 7.676 -8.361 -9.596 1.00 96.12 83 TYR A N 1
ATOM 637 C CA . TYR A 1 83 ? 8.208 -9.415 -10.452 1.00 96.12 83 TYR A CA 1
ATOM 638 C C . TYR A 1 83 ? 8.728 -8.840 -11.775 1.00 96.12 83 TYR A C 1
ATOM 640 O O . TYR A 1 83 ? 8.072 -7.987 -12.372 1.00 96.12 83 TYR A O 1
ATOM 648 N N . ARG A 1 84 ? 9.865 -9.354 -12.254 1.00 95.06 84 ARG A N 1
ATOM 649 C CA . ARG A 1 84 ? 10.370 -9.182 -13.629 1.00 95.06 84 ARG A CA 1
ATOM 650 C C . ARG A 1 84 ? 10.434 -10.566 -14.266 1.00 95.06 84 ARG A C 1
ATOM 652 O O . ARG A 1 84 ? 11.046 -11.451 -13.675 1.00 95.06 84 ARG A O 1
ATOM 659 N N . ASP A 1 85 ? 9.806 -10.761 -15.426 1.00 91.38 85 ASP A N 1
ATOM 660 C CA . ASP A 1 85 ? 9.800 -12.048 -16.150 1.00 91.38 85 ASP A CA 1
ATOM 661 C C . ASP A 1 85 ? 9.480 -13.250 -15.233 1.00 91.38 85 ASP A C 1
ATOM 663 O O . ASP A 1 85 ? 10.220 -14.229 -15.164 1.00 91.38 85 ASP A O 1
ATOM 667 N N . ASP A 1 86 ? 8.418 -13.114 -14.428 1.00 90.19 86 ASP A N 1
ATOM 668 C CA . ASP A 1 86 ? 7.971 -14.063 -13.389 1.00 90.19 86 ASP A CA 1
ATOM 669 C C . ASP A 1 86 ? 8.952 -14.336 -12.233 1.00 90.19 86 ASP A C 1
ATOM 671 O O . ASP A 1 86 ? 8.623 -15.046 -11.279 1.00 90.19 86 ASP A O 1
ATOM 675 N N . THR A 1 87 ? 10.120 -13.700 -12.232 1.00 93.50 87 THR A N 1
ATOM 676 C CA . THR A 1 87 ? 11.072 -13.752 -11.123 1.00 93.50 87 THR A CA 1
ATOM 677 C C . THR A 1 87 ? 10.746 -12.667 -10.105 1.00 93.50 87 THR A C 1
ATOM 679 O O . THR A 1 87 ? 10.725 -11.478 -10.423 1.00 93.50 87 THR A O 1
ATOM 682 N N . LYS A 1 88 ? 10.507 -13.071 -8.853 1.00 94.94 88 LYS A N 1
ATOM 683 C CA . LYS A 1 88 ? 10.269 -12.139 -7.746 1.00 94.94 88 LYS A CA 1
ATOM 684 C C . LYS A 1 88 ? 11.547 -11.376 -7.402 1.00 94.94 88 LYS A C 1
ATOM 686 O O . LYS A 1 88 ? 12.596 -11.983 -7.196 1.00 94.94 88 LYS A O 1
ATOM 691 N N . ILE A 1 89 ? 11.435 -10.060 -7.278 1.00 95.06 89 ILE A N 1
ATOM 692 C CA . ILE A 1 89 ? 12.530 -9.175 -6.878 1.00 95.06 89 ILE A CA 1
ATOM 693 C C . ILE A 1 89 ? 12.475 -8.977 -5.364 1.00 95.06 89 ILE A C 1
ATOM 695 O O . ILE A 1 89 ? 11.393 -8.881 -4.777 1.00 95.06 89 ILE A O 1
ATOM 699 N N . ASP A 1 90 ? 13.645 -8.916 -4.730 1.00 93.12 90 ASP A N 1
ATOM 700 C CA . ASP A 1 90 ? 13.748 -8.639 -3.301 1.00 93.12 90 ASP A CA 1
ATOM 701 C C . ASP A 1 90 ? 13.183 -7.245 -2.983 1.00 93.12 90 ASP A C 1
ATOM 703 O O . ASP A 1 90 ? 13.665 -6.217 -3.470 1.00 93.12 90 ASP A O 1
ATOM 707 N N . MET A 1 91 ? 12.121 -7.224 -2.182 1.00 92.56 91 MET A N 1
ATOM 708 C CA . MET A 1 91 ? 11.425 -6.017 -1.759 1.00 92.56 91 MET A CA 1
ATOM 709 C C . MET A 1 91 ? 11.368 -5.993 -0.240 1.00 92.56 91 MET A C 1
ATOM 711 O O . MET A 1 91 ? 10.990 -6.976 0.398 1.00 92.56 91 MET A O 1
ATOM 715 N N . LYS A 1 92 ? 11.707 -4.845 0.349 1.00 87.06 92 LYS A N 1
ATOM 716 C CA . LYS A 1 92 ? 11.474 -4.629 1.775 1.00 87.06 92 LYS A CA 1
ATOM 717 C C . LYS A 1 92 ? 9.977 -4.451 2.007 1.00 87.06 92 LYS A C 1
ATOM 719 O O . LYS A 1 92 ? 9.381 -3.513 1.491 1.00 87.06 92 LYS A O 1
ATOM 724 N N . GLY A 1 93 ? 9.394 -5.341 2.805 1.00 87.06 93 GLY A N 1
ATOM 725 C CA . GLY A 1 93 ? 7.959 -5.347 3.084 1.00 87.06 93 GLY A CA 1
ATOM 726 C C . GLY A 1 93 ? 7.149 -6.111 2.035 1.00 87.06 93 GLY A C 1
ATOM 727 O O . GLY A 1 93 ? 7.663 -6.977 1.331 1.00 87.06 93 GLY A O 1
ATOM 728 N N . GLY A 1 94 ? 5.855 -5.813 1.972 1.00 90.94 94 GLY A N 1
ATOM 729 C CA . GLY A 1 94 ? 4.904 -6.435 1.057 1.00 90.94 94 GLY A CA 1
ATOM 730 C C . GLY A 1 94 ? 3.992 -5.387 0.435 1.00 90.94 94 GLY A C 1
ATOM 731 O O . GLY A 1 94 ? 3.865 -4.277 0.949 1.00 90.94 94 GLY A O 1
ATOM 732 N N . ILE A 1 95 ? 3.364 -5.747 -0.676 1.00 94.38 95 ILE A N 1
ATOM 733 C CA . ILE A 1 95 ? 2.338 -4.945 -1.336 1.00 94.38 95 ILE A CA 1
ATOM 734 C C . ILE A 1 95 ? 1.132 -5.842 -1.591 1.00 94.38 95 ILE A C 1
ATOM 736 O O . ILE A 1 95 ? 1.297 -7.018 -1.916 1.00 94.38 95 ILE A O 1
ATOM 740 N N . SER A 1 96 ? -0.058 -5.296 -1.377 1.00 92.94 96 SER A N 1
ATOM 741 C CA . SER A 1 96 ? -1.332 -5.929 -1.710 1.00 92.94 96 SER A CA 1
ATOM 742 C C . SER A 1 96 ? -1.864 -5.252 -2.960 1.00 92.94 96 SER A C 1
ATOM 744 O O . SER A 1 96 ? -1.815 -4.027 -3.046 1.00 92.94 96 SER A O 1
ATOM 746 N N . GLY A 1 97 ? -2.357 -6.026 -3.913 1.00 93.75 97 GLY A N 1
ATOM 747 C CA . GLY A 1 97 ? -2.859 -5.525 -5.179 1.00 93.75 97 GLY A CA 1
ATOM 748 C C . GLY A 1 97 ? -2.101 -6.044 -6.392 1.00 93.75 97 GLY A C 1
ATOM 749 O O . GLY A 1 97 ? -1.138 -6.811 -6.315 1.00 93.75 97 GLY A O 1
ATOM 750 N N . THR A 1 98 ? -2.585 -5.614 -7.549 1.00 95.88 98 THR A N 1
ATOM 751 C CA . THR A 1 98 ? -2.098 -6.058 -8.853 1.00 95.88 98 THR A CA 1
ATOM 752 C C . THR A 1 98 ? -1.888 -4.874 -9.770 1.00 95.88 98 THR A C 1
ATOM 754 O O . THR A 1 98 ? -2.594 -3.871 -9.666 1.00 95.88 98 THR A O 1
ATOM 757 N N . GLY A 1 99 ? -0.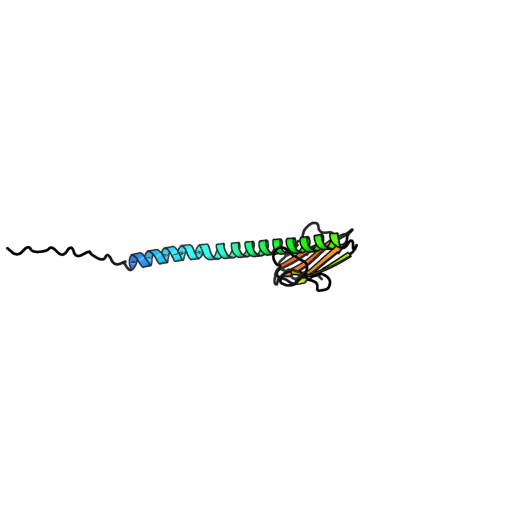910 -4.968 -10.663 1.00 96.00 99 GLY A N 1
ATOM 758 C CA . GLY A 1 99 ? -0.626 -3.862 -11.558 1.00 96.00 99 GLY A CA 1
ATOM 759 C C . GLY A 1 99 ? 0.699 -3.973 -12.274 1.00 96.00 99 GLY A C 1
ATOM 760 O O . GLY A 1 99 ? 1.340 -5.026 -12.282 1.00 96.00 99 GLY A O 1
ATOM 761 N N . ILE A 1 100 ? 1.110 -2.854 -12.857 1.00 96.75 100 ILE A N 1
ATOM 762 C CA . ILE A 1 100 ? 2.354 -2.732 -13.602 1.00 96.75 100 ILE A CA 1
ATOM 763 C C . ILE A 1 100 ? 3.135 -1.490 -13.181 1.00 96.75 100 ILE A C 1
ATOM 765 O O . ILE A 1 100 ? 2.573 -0.435 -12.875 1.00 96.75 100 ILE A O 1
ATOM 769 N N . ILE A 1 101 ? 4.456 -1.624 -13.202 1.00 97.31 101 ILE A N 1
ATOM 770 C CA . ILE A 1 101 ? 5.398 -0.514 -13.098 1.00 97.31 101 ILE A CA 1
ATOM 771 C C . ILE A 1 101 ? 6.267 -0.570 -14.346 1.00 97.31 101 ILE A C 1
ATOM 773 O O . ILE A 1 101 ? 6.921 -1.575 -14.616 1.00 97.31 101 ILE A O 1
ATOM 777 N N . VAL A 1 102 ? 6.281 0.516 -15.108 1.00 96.19 102 VAL A N 1
ATOM 778 C CA . VAL A 1 102 ? 7.072 0.625 -16.332 1.00 96.19 102 VAL A CA 1
ATOM 779 C C . VAL A 1 102 ? 8.126 1.693 -16.124 1.00 96.19 102 VAL A C 1
ATOM 781 O O . VAL A 1 102 ? 7.807 2.824 -15.758 1.00 96.19 102 VAL A O 1
ATOM 784 N N . ILE A 1 103 ? 9.382 1.343 -16.378 1.00 95.50 103 ILE A N 1
ATOM 785 C CA . ILE A 1 103 ? 10.512 2.254 -16.217 1.00 95.50 103 ILE A CA 1
ATOM 786 C C . ILE A 1 103 ? 11.165 2.472 -17.569 1.00 95.50 103 ILE A C 1
ATOM 788 O O . ILE A 1 103 ? 11.526 1.525 -18.266 1.00 95.50 103 ILE A O 1
ATOM 792 N N . ARG A 1 104 ? 11.323 3.743 -17.927 1.00 94.19 104 ARG A N 1
ATOM 793 C CA . ARG A 1 104 ? 12.004 4.197 -1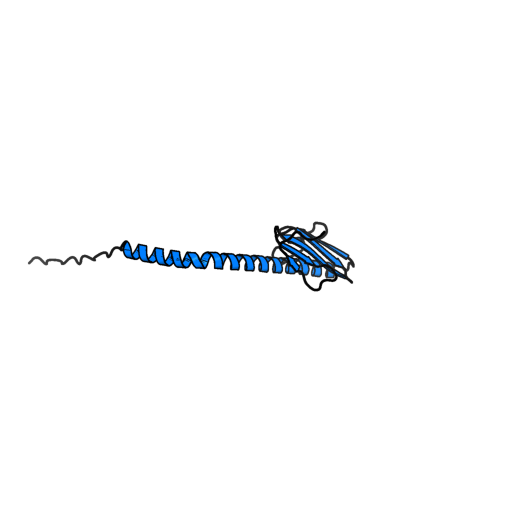9.134 1.00 94.19 104 ARG A CA 1
ATOM 794 C C . ARG A 1 104 ? 13.118 5.139 -18.734 1.00 94.19 104 ARG A C 1
ATOM 796 O O . ARG A 1 104 ? 12.880 6.097 -18.005 1.00 94.19 104 ARG A O 1
ATOM 803 N N . LYS A 1 105 ? 14.330 4.894 -19.227 1.00 87.44 105 LYS A N 1
ATOM 804 C CA . LYS A 1 105 ? 15.514 5.663 -18.817 1.00 87.44 105 LYS A CA 1
ATOM 805 C C . LYS A 1 105 ? 15.359 7.174 -19.036 1.00 87.44 105 LYS A C 1
ATOM 807 O O . LYS A 1 105 ? 15.868 7.949 -18.236 1.00 87.44 105 LYS A O 1
ATOM 812 N N . GLU A 1 106 ? 14.669 7.575 -20.102 1.00 87.44 106 GLU A N 1
ATOM 813 C CA . GLU A 1 106 ? 14.500 8.984 -20.483 1.00 87.44 106 GLU A CA 1
ATOM 814 C C . GLU A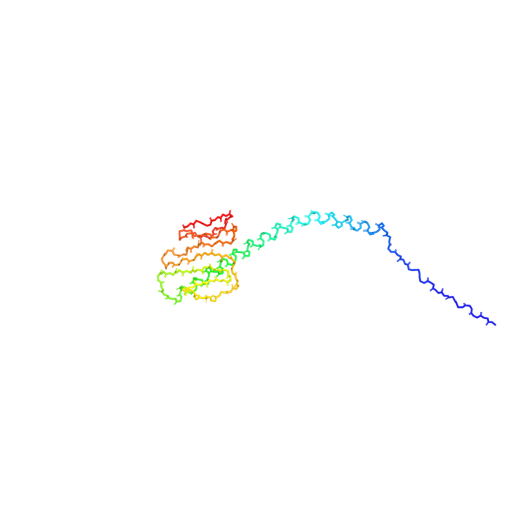 1 106 ? 13.151 9.581 -20.051 1.00 87.44 106 GLU A C 1
ATOM 816 O O . GLU A 1 106 ? 13.069 10.782 -19.817 1.00 87.44 106 GLU A O 1
ATOM 821 N N . GLU A 1 107 ? 12.104 8.760 -19.911 1.00 89.94 107 GLU A N 1
ATOM 822 C CA . GLU A 1 107 ? 10.736 9.221 -19.604 1.00 89.94 107 GLU A CA 1
ATOM 823 C C . GLU A 1 107 ? 10.361 9.038 -18.119 1.00 89.94 107 GLU A C 1
ATOM 825 O O . GLU A 1 107 ? 9.348 9.555 -17.659 1.00 89.94 107 GLU A O 1
ATOM 830 N N . GLY A 1 108 ? 11.172 8.313 -17.342 1.00 91.62 108 GLY A N 1
ATOM 831 C CA . GLY A 1 108 ? 10.940 8.069 -15.921 1.00 91.62 108 GLY A CA 1
ATOM 832 C C . GLY A 1 108 ? 10.067 6.842 -15.652 1.00 91.62 108 GLY A C 1
ATOM 833 O O . GLY A 1 108 ? 10.204 5.804 -16.300 1.00 91.62 108 GLY A O 1
ATOM 834 N N . VAL A 1 109 ? 9.198 6.937 -14.643 1.00 95.12 109 VAL A N 1
ATOM 835 C CA . VAL A 1 109 ? 8.417 5.804 -14.120 1.00 95.12 109 VAL A CA 1
ATOM 836 C C . VAL A 1 109 ? 6.923 6.033 -14.328 1.00 95.12 109 VAL A C 1
ATOM 838 O O . VAL A 1 109 ? 6.400 7.054 -13.879 1.00 95.12 109 VAL A O 1
ATOM 841 N N . LYS A 1 110 ? 6.244 5.056 -14.933 1.00 96.88 110 LYS A N 1
ATOM 842 C CA . LYS A 1 110 ? 4.782 4.936 -14.980 1.00 96.88 110 LYS A CA 1
ATOM 843 C C . LYS A 1 110 ? 4.331 3.833 -14.023 1.00 96.88 110 LYS A C 1
ATOM 845 O O . LYS A 1 110 ? 4.960 2.778 -13.953 1.00 96.88 110 LYS A O 1
ATOM 850 N N . VAL A 1 111 ? 3.250 4.077 -13.292 1.00 97.38 111 VAL A N 1
ATOM 851 C CA . VAL A 1 111 ? 2.704 3.183 -12.264 1.00 97.38 111 VAL A CA 1
ATOM 852 C C . VAL A 1 111 ? 1.203 3.053 -12.470 1.00 97.38 111 VAL A C 1
ATOM 854 O O . VAL A 1 111 ? 0.516 4.050 -12.671 1.00 97.38 111 VAL A O 1
ATOM 857 N N . SER A 1 112 ? 0.698 1.827 -12.405 1.00 97.25 112 SER A N 1
ATOM 858 C CA . SER A 1 112 ? -0.733 1.539 -12.356 1.00 97.25 112 SER A CA 1
ATOM 859 C C . SER A 1 112 ? -0.930 0.308 -11.479 1.00 97.25 112 SER A C 1
ATOM 861 O O . SER A 1 112 ? -0.630 -0.803 -11.915 1.00 97.25 112 SER A O 1
ATOM 863 N N . ILE A 1 113 ? -1.324 0.504 -10.216 1.00 96.81 113 ILE A N 1
ATOM 864 C CA . ILE A 1 113 ? -1.497 -0.571 -9.224 1.00 96.81 113 ILE A CA 1
ATOM 865 C C . ILE A 1 113 ? -2.860 -0.432 -8.542 1.00 96.81 113 ILE A C 1
ATOM 867 O O . ILE A 1 113 ? -3.148 0.586 -7.914 1.00 96.81 113 ILE A O 1
ATOM 871 N N . GLN A 1 114 ? -3.674 -1.482 -8.623 1.00 95.31 114 GLN A N 1
ATOM 872 C CA . GLN A 1 114 ? -4.998 -1.564 -8.013 1.00 95.31 114 GLN A CA 1
ATOM 873 C C . GLN A 1 114 ? -4.973 -2.483 -6.786 1.00 95.31 114 GLN A C 1
ATOM 875 O O . GLN A 1 114 ? -4.603 -3.654 -6.896 1.00 95.31 114 GLN A O 1
ATOM 880 N N . ASN A 1 115 ? -5.466 -1.996 -5.646 1.00 93.50 115 ASN A N 1
ATOM 881 C CA . ASN A 1 115 ? -5.681 -2.793 -4.435 1.00 93.50 115 ASN A CA 1
ATOM 882 C C . ASN A 1 115 ? -7.159 -2.776 -4.041 1.00 93.50 115 ASN A C 1
ATOM 884 O O . ASN A 1 115 ? -7.578 -2.029 -3.156 1.00 93.50 115 ASN A O 1
ATOM 888 N N . GLY A 1 116 ? -7.957 -3.569 -4.762 1.00 87.75 116 GLY A N 1
ATOM 889 C CA . GLY A 1 116 ? -9.410 -3.630 -4.604 1.00 87.75 116 GLY A CA 1
ATOM 890 C C . GLY A 1 116 ? -10.082 -2.306 -4.971 1.00 87.75 116 GLY A C 1
ATOM 891 O O . GLY A 1 116 ? -10.540 -2.135 -6.098 1.00 87.75 116 GLY A O 1
ATOM 892 N N . GLU A 1 117 ? -10.107 -1.366 -4.030 1.00 87.31 117 GLU A N 1
ATOM 893 C CA . GLU A 1 117 ? -10.800 -0.077 -4.122 1.00 87.31 117 GLU A CA 1
ATOM 894 C C . GLU A 1 117 ? -9.890 1.079 -4.566 1.00 87.31 117 GLU A C 1
ATOM 896 O O . GLU A 1 117 ? -10.342 1.962 -5.293 1.00 87.31 117 GLU A O 1
ATOM 901 N N . ILE A 1 118 ? -8.611 1.070 -4.176 1.00 93.69 118 ILE A N 1
ATOM 902 C CA . ILE A 1 118 ? -7.693 2.193 -4.416 1.00 93.69 118 ILE A CA 1
ATOM 903 C C . ILE A 1 118 ? -6.808 1.908 -5.629 1.00 93.69 118 ILE A C 1
ATOM 905 O O . ILE A 1 118 ? -6.125 0.880 -5.691 1.00 93.69 118 ILE A O 1
ATOM 909 N N . CYS A 1 119 ? -6.776 2.863 -6.553 1.00 95.94 119 CYS A N 1
ATOM 910 C CA . CYS A 1 119 ? -5.807 2.933 -7.629 1.00 95.94 119 CYS A CA 1
ATOM 911 C C . CYS A 1 119 ? -4.646 3.853 -7.247 1.00 95.94 119 CYS A C 1
ATOM 913 O O . CYS A 1 119 ? -4.859 5.027 -6.949 1.00 95.94 119 CYS A O 1
ATOM 915 N N . ALA A 1 120 ? -3.424 3.333 -7.327 1.00 97.00 120 ALA A N 1
ATOM 916 C CA . ALA A 1 120 ? -2.201 4.116 -7.341 1.00 97.00 120 ALA A CA 1
ATOM 917 C C . ALA A 1 120 ? -1.742 4.291 -8.796 1.00 97.00 120 ALA A C 1
ATOM 919 O O . ALA A 1 120 ? -1.291 3.333 -9.432 1.00 97.00 120 ALA A O 1
ATOM 920 N N . TYR A 1 121 ? -1.877 5.506 -9.322 1.00 96.88 121 TYR A N 1
ATOM 921 C CA . TYR A 1 121 ? -1.582 5.830 -10.716 1.00 96.88 121 TYR A CA 1
ATOM 922 C C . TYR A 1 121 ? -0.528 6.924 -10.835 1.00 96.88 121 TYR A C 1
ATOM 924 O O . TYR A 1 121 ? -0.498 7.867 -10.050 1.00 96.88 121 TYR A O 1
ATOM 932 N N . LYS A 1 122 ? 0.334 6.807 -11.839 1.00 96.31 122 LYS A N 1
ATOM 933 C CA . LYS A 1 122 ? 1.287 7.841 -12.237 1.00 96.31 122 LYS A CA 1
ATOM 934 C C . LYS A 1 122 ? 1.635 7.638 -13.701 1.00 96.31 122 LYS A C 1
ATOM 936 O O . LYS A 1 122 ? 2.109 6.557 -14.044 1.00 96.31 122 LYS A O 1
ATOM 941 N N . ASP A 1 123 ? 1.491 8.649 -14.549 1.00 95.44 123 ASP A N 1
ATOM 942 C CA . ASP A 1 123 ? 2.061 8.618 -15.896 1.00 95.44 123 ASP A CA 1
ATOM 943 C C . ASP A 1 123 ? 3.534 9.081 -15.893 1.00 95.44 123 ASP A C 1
ATOM 945 O O . ASP A 1 123 ? 4.055 9.623 -14.913 1.00 95.44 123 ASP A O 1
ATOM 949 N N . PHE A 1 124 ? 4.240 8.887 -17.005 1.00 94.19 124 PHE A N 1
ATOM 950 C CA . PHE A 1 124 ? 5.622 9.344 -17.174 1.00 94.19 124 PHE A CA 1
ATOM 951 C C . PHE A 1 124 ? 5.761 10.856 -16.970 1.00 94.19 124 PHE A C 1
ATOM 953 O O . PHE A 1 124 ? 6.761 11.321 -16.428 1.00 94.19 124 PHE A O 1
ATOM 960 N N . LYS A 1 125 ? 4.733 11.615 -17.362 1.00 91.94 125 LYS A N 1
ATOM 961 C CA . LYS A 1 125 ? 4.707 13.081 -17.262 1.00 91.94 125 LYS A CA 1
ATOM 962 C C . LYS A 1 125 ? 4.364 13.599 -15.866 1.00 91.94 125 LYS A C 1
ATOM 964 O O . LYS A 1 125 ? 4.613 14.770 -15.595 1.00 91.94 125 LYS A O 1
ATOM 969 N N . ASP A 1 126 ? 3.795 12.758 -15.009 1.00 93.56 126 ASP A N 1
ATOM 970 C CA . ASP A 1 126 ? 3.354 13.166 -13.679 1.00 93.56 126 ASP A CA 1
ATOM 971 C C . ASP A 1 126 ? 4.526 13.150 -12.693 1.00 93.56 126 ASP A C 1
ATOM 973 O O . ASP A 1 126 ? 5.368 12.248 -12.715 1.00 93.56 126 ASP A O 1
ATOM 977 N N . GLU A 1 127 ? 4.576 14.128 -11.788 1.00 90.19 127 GLU A N 1
ATOM 978 C CA . GLU A 1 127 ? 5.633 14.219 -10.773 1.00 90.19 127 GLU A CA 1
ATOM 979 C C . GLU A 1 127 ? 5.404 13.240 -9.609 1.00 90.19 127 GLU A C 1
ATOM 981 O O . GLU A 1 127 ? 6.348 12.674 -9.051 1.00 90.19 127 GLU A O 1
ATOM 986 N N . HIS A 1 128 ? 4.141 12.998 -9.254 1.00 92.94 128 HIS A N 1
ATOM 987 C CA . HIS A 1 128 ? 3.752 12.216 -8.082 1.00 92.94 128 HIS A CA 1
ATOM 988 C C . HIS A 1 128 ? 2.750 11.121 -8.439 1.00 92.94 128 HIS A C 1
ATOM 990 O O . HIS A 1 128 ? 2.024 11.219 -9.424 1.00 92.94 128 HIS A O 1
ATOM 996 N N . VAL A 1 129 ? 2.715 10.076 -7.610 1.00 96.06 129 VAL A N 1
ATOM 997 C CA . VAL A 1 129 ? 1.678 9.043 -7.678 1.00 96.06 129 VAL A CA 1
ATOM 998 C C . VAL A 1 129 ? 0.399 9.595 -7.057 1.00 96.06 129 VAL A C 1
ATOM 1000 O O . VAL A 1 129 ? 0.429 10.095 -5.933 1.00 96.06 129 VAL A O 1
ATOM 1003 N N . THR A 1 130 ? -0.709 9.495 -7.781 1.00 95.75 130 THR A N 1
ATOM 1004 C CA . THR A 1 130 ? -2.053 9.814 -7.300 1.00 95.75 130 THR A CA 1
ATOM 1005 C C . THR A 1 130 ? -2.720 8.564 -6.749 1.00 95.75 130 THR A C 1
ATOM 1007 O O . THR A 1 130 ? -2.631 7.501 -7.369 1.00 95.75 130 THR A O 1
ATOM 1010 N N . TYR A 1 131 ? -3.426 8.707 -5.632 1.00 95.00 131 TYR A N 1
ATOM 1011 C CA . TYR A 1 131 ? -4.185 7.634 -4.997 1.00 95.00 131 TYR A CA 1
ATOM 1012 C C . TYR A 1 131 ? -5.663 8.000 -5.019 1.00 95.00 131 TYR A C 1
ATOM 1014 O O . TYR A 1 131 ? -6.066 9.006 -4.440 1.00 95.00 131 TYR A O 1
ATOM 1022 N N . GLU A 1 132 ? -6.472 7.218 -5.728 1.00 93.56 132 GLU A N 1
ATOM 1023 C CA . GLU A 1 132 ? -7.892 7.517 -5.918 1.00 93.56 132 GLU A CA 1
ATOM 1024 C C . GLU A 1 132 ? -8.735 6.248 -5.763 1.00 93.56 132 GLU A C 1
ATOM 1026 O O . GLU A 1 132 ? -8.363 5.183 -6.261 1.00 93.56 132 GLU A O 1
ATOM 1031 N N . LYS A 1 133 ? -9.898 6.358 -5.106 1.00 92.38 133 LYS A N 1
ATOM 1032 C CA . LYS A 1 133 ? -10.877 5.266 -4.943 1.00 92.38 133 LYS A CA 1
ATOM 1033 C C . LYS A 1 133 ? -11.635 5.004 -6.248 1.00 92.38 133 LYS A C 1
ATOM 1035 O O . LYS A 1 133 ? -12.813 5.325 -6.393 1.00 92.38 133 LYS A O 1
ATOM 1040 N N . ARG A 1 134 ? -10.921 4.493 -7.246 1.00 91.94 134 ARG A N 1
ATOM 1041 C CA . ARG A 1 134 ? -11.437 4.137 -8.569 1.00 91.94 134 ARG A CA 1
ATOM 1042 C C . ARG A 1 134 ? -10.620 3.003 -9.164 1.00 91.94 134 ARG A C 1
ATOM 1044 O O . ARG A 1 134 ? -9.575 2.630 -8.641 1.00 91.94 134 ARG A O 1
ATOM 1051 N N . THR A 1 135 ? -11.085 2.477 -10.289 1.00 92.38 135 THR A N 1
ATOM 1052 C CA . THR A 1 135 ? -10.282 1.575 -11.114 1.00 92.38 135 THR A CA 1
ATOM 1053 C C . THR A 1 135 ? -9.184 2.363 -11.818 1.00 92.38 135 THR A C 1
ATOM 1055 O O . THR A 1 135 ? -9.438 3.450 -12.356 1.00 92.38 135 THR A O 1
ATOM 1058 N N . CYS A 1 136 ? -7.969 1.819 -11.818 1.00 91.69 136 CYS A N 1
ATOM 1059 C CA . CYS A 1 136 ? -6.880 2.401 -12.582 1.00 91.69 136 CYS A CA 1
ATOM 1060 C C . CYS A 1 136 ? -7.210 2.491 -14.076 1.00 91.69 136 CYS A C 1
ATOM 1062 O O . CYS A 1 136 ? -7.841 1.582 -14.618 1.00 91.69 136 CYS A O 1
ATOM 1064 N N . PRO A 1 137 ? -6.798 3.582 -14.744 1.00 85.06 137 PRO A N 1
ATOM 1065 C CA . PRO A 1 137 ? -6.915 3.680 -16.189 1.00 85.06 137 PRO A CA 1
ATOM 1066 C C . PRO A 1 137 ? -5.980 2.661 -16.865 1.00 85.06 137 PRO A C 1
ATOM 1068 O O . PRO A 1 137 ? -4.924 2.321 -16.319 1.00 85.06 137 PRO A O 1
ATOM 1071 N N . GLU A 1 138 ? -6.401 2.180 -18.035 1.00 70.44 138 GLU A N 1
ATOM 1072 C CA . GLU A 1 138 ? -5.654 1.230 -18.878 1.00 70.44 138 GLU A CA 1
ATOM 1073 C C . GLU A 1 138 ? -4.442 1.878 -19.572 1.00 70.44 138 GLU A C 1
ATOM 1075 O O . GLU A 1 138 ? -4.539 3.049 -20.014 1.00 70.44 138 GLU A O 1
#

Mean predicted aligned error: 7.97 Å

pLDDT: mean 90.63, std 8.79, range [47.56, 97.38]

Foldseek 3Di:
DDDDDDDPDPDDDDDDPVNVVVVVVVVVVVCVVVVVVVVVVVVVVVLVVQVVQQVQQQVQQVVVCVVVPDQKAKWWAAWFAIDGPNHGTDTDDTHAFIWMWMAGPPLGIFTFTDRPQWTFTDDSPGPHTDIDRDHTDD